Protein AF-A0A945YT80-F1 (afdb_monomer)

pLDDT: mean 79.68, std 15.9, range [42.09, 98.69]

Structure (mmCIF, N/CA/C/O backbone):
data_AF-A0A945YT80-F1
#
_entry.id   AF-A0A945YT80-F1
#
loop_
_atom_site.group_PDB
_atom_site.id
_atom_site.type_symbol
_atom_s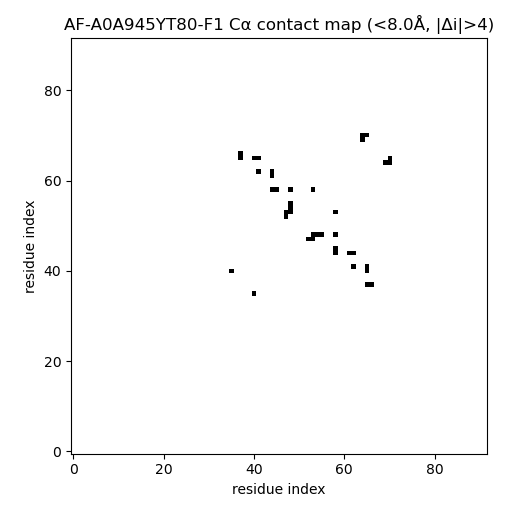ite.label_atom_id
_atom_site.label_alt_id
_atom_site.label_comp_id
_atom_site.label_asym_id
_atom_site.label_entity_id
_atom_site.label_seq_id
_atom_site.pdbx_PDB_ins_code
_atom_site.Cartn_x
_atom_site.Cartn_y
_atom_site.Cartn_z
_atom_site.occupancy
_atom_site.B_iso_or_equiv
_atom_site.auth_seq_id
_atom_site.auth_comp_id
_atom_site.auth_asym_id
_atom_site.auth_atom_id
_atom_site.pdbx_PDB_model_num
ATOM 1 N N . MET A 1 1 ? 36.031 8.191 -64.220 1.00 57.84 1 MET A N 1
ATOM 2 C CA . MET A 1 1 ? 36.250 7.137 -63.199 1.00 57.84 1 MET A CA 1
ATOM 3 C C . MET A 1 1 ? 36.473 7.700 -61.795 1.00 57.84 1 MET A C 1
ATOM 5 O O . MET A 1 1 ? 35.805 7.238 -60.885 1.00 57.84 1 MET A O 1
ATOM 9 N N . LYS A 1 2 ? 37.326 8.724 -61.608 1.00 63.72 2 LYS A N 1
ATOM 10 C CA . LYS A 1 2 ? 37.585 9.344 -60.287 1.00 63.72 2 LYS A CA 1
ATOM 11 C C . LYS A 1 2 ? 36.321 9.850 -59.570 1.00 63.72 2 LYS A C 1
ATOM 13 O O . LYS A 1 2 ? 36.153 9.581 -58.391 1.00 63.72 2 LYS A O 1
ATOM 18 N N . ASN A 1 3 ? 35.404 10.499 -60.291 1.00 71.19 3 ASN A N 1
ATOM 19 C CA . ASN A 1 3 ? 34.183 11.064 -59.697 1.00 71.19 3 ASN A CA 1
ATOM 20 C C . ASN A 1 3 ? 33.166 9.981 -59.297 1.00 71.19 3 ASN A C 1
ATOM 22 O O . ASN A 1 3 ? 32.529 10.101 -58.262 1.00 71.19 3 ASN A O 1
ATOM 26 N N . ALA A 1 4 ? 33.069 8.892 -60.071 1.00 76.69 4 ALA A N 1
ATOM 27 C CA . ALA A 1 4 ? 32.223 7.745 -59.735 1.00 76.69 4 ALA A CA 1
ATOM 28 C C . ALA A 1 4 ? 32.746 7.004 -58.492 1.00 76.69 4 ALA A C 1
ATOM 30 O O . ALA A 1 4 ? 31.967 6.620 -57.629 1.00 76.69 4 ALA A O 1
ATOM 31 N N . PHE A 1 5 ? 34.070 6.870 -58.366 1.00 82.56 5 PHE A N 1
ATOM 32 C CA . PHE A 1 5 ? 34.712 6.297 -57.181 1.00 82.56 5 PHE A CA 1
ATOM 33 C C . PHE A 1 5 ? 34.461 7.142 -55.919 1.00 82.56 5 PHE A C 1
ATOM 35 O O . PHE A 1 5 ? 34.145 6.605 -54.862 1.00 82.56 5 PHE A O 1
ATOM 42 N N . LEU A 1 6 ? 34.516 8.471 -56.052 1.00 84.25 6 LEU A N 1
ATOM 43 C CA . LEU A 1 6 ? 34.205 9.418 -54.977 1.00 84.25 6 LEU A CA 1
ATOM 44 C C . LEU A 1 6 ? 32.740 9.317 -54.519 1.00 84.25 6 LEU A C 1
ATOM 46 O O . LEU A 1 6 ? 32.475 9.302 -53.320 1.00 84.25 6 LEU A O 1
ATOM 50 N N . SER A 1 7 ? 31.799 9.176 -55.458 1.00 83.00 7 SER A N 1
ATOM 51 C CA . SER A 1 7 ? 30.378 8.974 -55.142 1.00 83.00 7 SER A CA 1
ATOM 52 C C . SER A 1 7 ? 30.110 7.652 -54.420 1.00 83.00 7 SER A C 1
ATOM 54 O O . SER A 1 7 ? 29.302 7.627 -53.497 1.00 83.00 7 SER A O 1
ATOM 56 N N . VAL A 1 8 ? 30.801 6.568 -54.787 1.00 88.12 8 VAL A N 1
A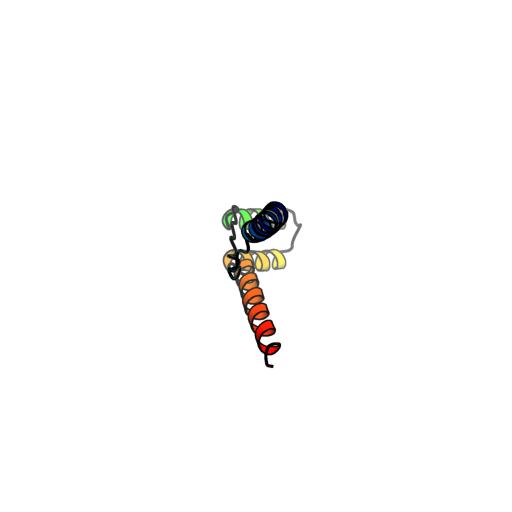TOM 57 C CA . VAL A 1 8 ? 30.656 5.266 -54.109 1.00 88.12 8 VAL A CA 1
ATOM 58 C C . VAL A 1 8 ? 31.131 5.345 -52.658 1.00 88.12 8 VAL A C 1
ATOM 60 O O . VAL A 1 8 ? 30.435 4.867 -51.767 1.00 88.12 8 VAL A O 1
ATOM 63 N N . ILE A 1 9 ? 32.268 5.999 -52.402 1.00 86.56 9 ILE A N 1
ATOM 64 C CA . ILE A 1 9 ? 32.798 6.183 -51.041 1.00 86.56 9 ILE A CA 1
ATOM 65 C C . ILE A 1 9 ? 31.838 7.009 -50.177 1.00 86.56 9 ILE A C 1
ATOM 67 O O . ILE A 1 9 ? 31.614 6.670 -49.017 1.00 86.56 9 ILE A O 1
ATOM 71 N N . LEU A 1 10 ? 31.249 8.063 -50.748 1.00 85.94 10 LEU A N 1
ATOM 72 C CA . LEU A 1 10 ? 30.292 8.922 -50.051 1.00 85.94 10 LEU A CA 1
ATOM 73 C C . LEU A 1 10 ? 29.005 8.169 -49.674 1.00 85.94 10 LEU A C 1
ATOM 75 O O . LEU A 1 10 ? 28.474 8.350 -48.585 1.00 85.94 10 LEU A O 1
ATOM 79 N N . ILE A 1 11 ? 28.502 7.310 -50.562 1.00 83.69 11 ILE A N 1
ATOM 80 C CA . ILE A 1 11 ? 27.316 6.491 -50.282 1.00 83.69 11 ILE A CA 1
ATOM 81 C C . ILE A 1 11 ? 27.633 5.458 -49.196 1.00 83.69 11 ILE A C 1
ATOM 83 O O . ILE A 1 11 ? 26.826 5.254 -48.294 1.00 83.69 11 ILE A O 1
ATOM 87 N N . LEU A 1 12 ? 28.820 4.845 -49.242 1.00 81.69 12 LEU A N 1
ATOM 88 C CA . LEU A 1 12 ? 29.237 3.855 -48.252 1.00 81.69 12 LEU A CA 1
ATOM 89 C C . LEU A 1 12 ? 29.367 4.464 -46.850 1.00 81.69 12 LEU A C 1
ATOM 91 O O . LEU A 1 12 ? 28.931 3.850 -45.881 1.00 81.69 12 LEU A O 1
ATOM 95 N N . SER A 1 13 ? 29.933 5.670 -46.732 1.00 78.69 13 SER A N 1
ATOM 96 C CA . SER A 1 13 ? 30.113 6.328 -45.433 1.00 78.69 13 SER A CA 1
ATOM 97 C C . SER A 1 13 ? 28.781 6.671 -44.763 1.00 78.69 13 SER A C 1
ATOM 99 O O . SER A 1 13 ? 28.671 6.537 -43.547 1.00 78.69 13 SER A O 1
ATOM 101 N N . LEU A 1 14 ? 27.749 7.022 -45.535 1.00 77.44 14 LEU A N 1
ATOM 102 C CA . LEU A 1 14 ? 26.409 7.304 -45.010 1.00 77.44 14 LEU A CA 1
ATOM 103 C C . LEU A 1 14 ? 25.768 6.085 -44.322 1.00 77.44 14 LEU A C 1
ATOM 105 O O . LEU A 1 14 ? 25.077 6.262 -43.321 1.00 77.44 14 LEU A O 1
ATOM 109 N N . PHE A 1 15 ? 26.054 4.859 -44.780 1.00 72.19 15 PHE A N 1
ATOM 110 C CA . PHE A 1 15 ? 25.554 3.632 -44.143 1.00 72.19 15 PHE A CA 1
ATOM 111 C C . PHE A 1 15 ? 26.213 3.331 -42.787 1.00 72.19 15 PHE A C 1
ATOM 113 O O . PHE A 1 15 ? 25.577 2.728 -41.921 1.00 72.19 15 PHE A O 1
ATOM 120 N N . PHE A 1 16 ? 27.456 3.774 -42.562 1.00 67.94 16 PH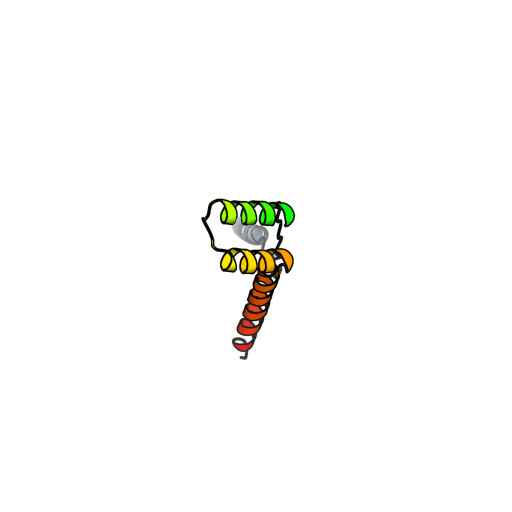E A N 1
ATOM 121 C CA . PHE A 1 16 ? 28.154 3.561 -41.286 1.00 67.94 16 PHE A CA 1
ATOM 122 C C . PHE A 1 16 ? 27.646 4.475 -40.163 1.00 67.94 16 PHE A C 1
ATOM 124 O O . PHE A 1 16 ? 27.710 4.090 -38.999 1.00 67.94 16 PHE A O 1
ATOM 131 N N . PHE A 1 17 ? 27.101 5.653 -40.486 1.00 65.25 17 PHE A N 1
ATOM 132 C CA . PHE A 1 17 ? 26.577 6.591 -39.482 1.00 65.25 17 PHE A CA 1
ATOM 133 C C . PHE A 1 17 ? 25.097 6.374 -39.131 1.00 65.25 17 PHE A C 1
ATOM 135 O O . PHE A 1 17 ? 24.634 6.899 -38.122 1.00 65.25 17 PHE A O 1
ATOM 142 N N . SER A 1 18 ? 24.350 5.585 -39.913 1.00 68.06 18 SER A N 1
ATOM 143 C CA . SER A 1 18 ? 22.956 5.223 -39.599 1.00 68.06 18 SER A CA 1
ATOM 144 C C . SER A 1 18 ? 22.817 4.088 -38.576 1.00 68.06 18 SER A C 1
ATOM 146 O O . SER A 1 18 ? 21.710 3.788 -38.134 1.00 68.06 18 SER A O 1
ATOM 148 N N . GLY A 1 19 ? 23.922 3.452 -38.180 1.00 63.06 19 GLY A N 1
ATOM 149 C CA . GLY A 1 19 ? 23.928 2.398 -37.171 1.00 63.06 19 GLY A CA 1
ATOM 150 C C . GLY A 1 19 ? 24.002 2.949 -35.749 1.00 63.06 19 GLY A C 1
ATOM 151 O O . GLY A 1 19 ? 25.046 2.845 -35.115 1.00 63.06 19 GLY A O 1
ATOM 152 N N . CYS A 1 20 ? 22.907 3.485 -35.205 1.00 69.12 20 CYS A N 1
ATOM 153 C CA . CYS A 1 20 ? 22.771 3.621 -33.749 1.00 69.12 20 CYS A CA 1
ATOM 154 C C . CYS A 1 20 ? 22.321 2.268 -33.175 1.00 69.12 20 CYS A C 1
ATOM 156 O O . CYS A 1 20 ? 21.173 2.077 -32.781 1.00 69.12 20 CYS A O 1
ATOM 158 N N . GLY A 1 21 ? 23.211 1.277 -33.233 1.00 61.81 21 GLY A N 1
ATOM 159 C CA . GLY A 1 21 ? 22.986 -0.035 -32.639 1.00 61.81 21 GLY A CA 1
ATOM 160 C C . GLY A 1 21 ? 23.375 0.005 -31.169 1.00 61.81 21 GLY A C 1
ATOM 161 O O . GLY A 1 21 ? 24.534 -0.235 -30.841 1.00 61.81 21 GLY A O 1
ATOM 162 N N . SER A 1 22 ? 22.433 0.317 -30.279 1.00 64.94 22 SER A N 1
ATOM 163 C CA . SER A 1 22 ? 22.631 0.071 -28.847 1.00 64.94 22 SER A CA 1
ATOM 164 C C . SER A 1 22 ? 22.647 -1.444 -28.624 1.00 64.94 22 SER A C 1
ATOM 166 O O . SER A 1 22 ? 21.600 -2.067 -28.482 1.00 64.94 22 SER A O 1
ATOM 168 N N . LEU A 1 23 ? 23.838 -2.048 -28.639 1.00 60.50 23 LEU A N 1
ATOM 169 C CA . LEU A 1 23 ? 24.076 -3.453 -28.280 1.00 60.50 23 LEU A CA 1
ATOM 170 C C . LEU A 1 23 ? 24.181 -3.624 -26.754 1.00 60.50 23 LEU A C 1
ATOM 172 O O . LEU A 1 23 ? 25.083 -4.292 -26.257 1.00 60.50 23 LEU A O 1
ATOM 176 N N . ASN A 1 24 ? 23.282 -2.994 -25.998 1.00 64.06 24 ASN A N 1
ATOM 177 C CA . ASN A 1 24 ? 23.168 -3.243 -24.566 1.00 64.06 24 ASN A CA 1
ATOM 178 C C . ASN A 1 24 ? 22.058 -4.269 -24.353 1.00 64.06 24 ASN A C 1
ATOM 180 O O . ASN A 1 24 ? 20.945 -4.083 -24.848 1.00 64.06 24 ASN A O 1
ATOM 184 N N . LYS A 1 25 ? 22.355 -5.341 -23.608 1.00 63.94 25 LYS A N 1
ATOM 185 C CA . LYS A 1 25 ? 21.317 -6.194 -23.025 1.00 63.94 25 LYS A CA 1
ATOM 186 C C . LYS A 1 25 ? 20.422 -5.259 -22.213 1.00 63.94 25 LYS A C 1
ATOM 188 O O . LYS A 1 25 ? 20.907 -4.593 -21.302 1.00 63.94 25 LYS A O 1
ATOM 193 N N . ALA A 1 26 ? 19.163 -5.115 -22.614 1.00 63.41 26 ALA A N 1
ATOM 194 C CA . ALA A 1 26 ? 18.223 -4.289 -21.878 1.00 63.41 26 ALA A CA 1
ATOM 195 C C . ALA A 1 26 ? 17.947 -4.988 -20.543 1.00 63.41 26 ALA A C 1
ATOM 197 O O . ALA A 1 26 ? 17.136 -5.904 -20.475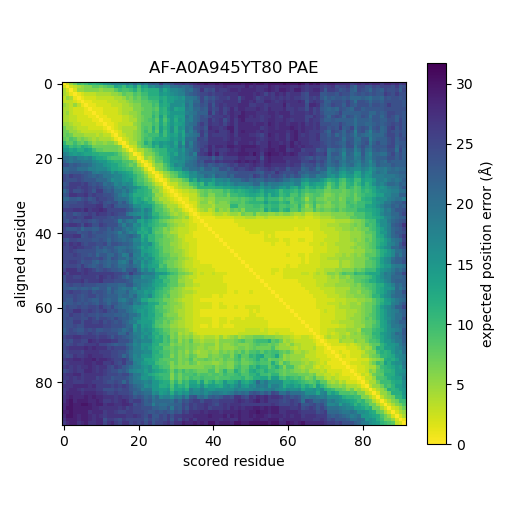 1.00 63.41 26 ALA A O 1
ATOM 198 N N . GLU A 1 27 ? 18.659 -4.596 -19.490 1.00 65.12 27 GLU A N 1
ATOM 199 C CA . GLU A 1 27 ? 18.272 -4.933 -18.124 1.00 65.12 27 GLU A CA 1
ATOM 200 C C . GLU A 1 27 ? 17.087 -4.033 -17.775 1.00 65.12 27 GLU A C 1
ATOM 202 O O . GLU A 1 27 ? 17.246 -2.868 -17.402 1.00 65.12 27 GLU A O 1
ATOM 207 N N . GLY A 1 28 ? 15.876 -4.537 -18.015 1.00 65.62 28 GLY A N 1
ATOM 208 C CA . GLY A 1 28 ? 14.654 -3.850 -17.626 1.00 65.62 28 GLY A CA 1
ATOM 209 C C . GLY A 1 28 ? 14.616 -3.707 -16.108 1.00 65.62 28 GLY A C 1
ATOM 210 O O . GLY A 1 28 ? 14.350 -4.672 -15.403 1.00 65.62 28 GLY A O 1
ATOM 211 N N . GLN A 1 29 ? 14.889 -2.511 -15.589 1.00 66.69 29 GLN A N 1
ATOM 212 C CA . GLN A 1 29 ? 14.711 -2.230 -14.166 1.00 66.69 29 GLN A CA 1
ATOM 213 C C . GLN A 1 29 ? 13.234 -1.925 -13.902 1.00 66.69 29 GLN A C 1
ATOM 215 O O . GLN A 1 29 ? 12.670 -0.987 -14.471 1.00 66.69 29 GLN A O 1
ATOM 220 N N . PHE A 1 30 ? 12.592 -2.723 -13.047 1.00 69.56 30 PHE A N 1
ATOM 221 C CA . PHE A 1 30 ? 11.212 -2.480 -12.638 1.00 69.56 30 PHE A CA 1
ATOM 222 C C . PHE A 1 30 ? 11.155 -1.308 -11.656 1.00 69.56 30 PHE A C 1
ATOM 224 O O . PHE A 1 30 ? 11.544 -1.416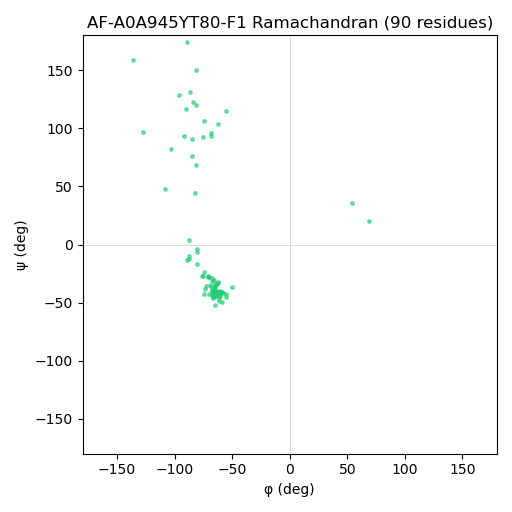 -10.493 1.00 69.56 30 PHE A O 1
ATOM 231 N N . HIS A 1 31 ? 10.664 -0.164 -12.126 1.00 71.94 31 HIS A N 1
ATOM 232 C CA . HIS A 1 31 ? 10.406 0.993 -11.276 1.00 71.94 31 HIS A CA 1
ATOM 233 C C . HIS A 1 31 ? 8.965 0.956 -10.765 1.00 71.94 31 HIS A C 1
ATOM 235 O O . HIS A 1 31 ? 8.046 1.457 -11.414 1.00 71.94 31 HIS A O 1
ATOM 241 N N . TYR A 1 32 ? 8.772 0.375 -9.581 1.00 72.19 32 TYR A N 1
ATOM 242 C CA . TYR A 1 32 ? 7.500 0.437 -8.868 1.00 72.19 32 TYR A CA 1
ATOM 243 C C . TYR A 1 32 ? 7.390 1.729 -8.066 1.00 72.19 32 TYR A C 1
ATOM 245 O O . TYR A 1 32 ? 8.209 1.993 -7.187 1.00 72.19 32 TYR A O 1
ATOM 253 N N . ASN A 1 33 ? 6.352 2.517 -8.333 1.00 75.94 33 ASN A N 1
ATOM 254 C CA . ASN A 1 33 ? 6.030 3.694 -7.538 1.00 75.94 33 ASN A CA 1
ATOM 255 C C . ASN A 1 33 ? 4.565 3.635 -7.095 1.00 75.94 33 ASN A C 1
ATOM 257 O O . ASN A 1 33 ? 3.675 4.019 -7.854 1.00 75.94 33 ASN A O 1
ATOM 261 N N . ASN A 1 34 ? 4.318 3.157 -5.872 1.00 75.62 34 ASN A N 1
ATOM 262 C CA . ASN A 1 34 ? 3.011 3.289 -5.234 1.00 75.62 34 ASN A CA 1
ATOM 263 C C . ASN A 1 34 ? 2.967 4.596 -4.441 1.00 75.62 34 ASN A C 1
ATOM 265 O O . ASN A 1 34 ? 3.717 4.777 -3.482 1.00 75.62 34 ASN A O 1
ATOM 269 N N . THR A 1 35 ? 2.088 5.507 -4.847 1.00 82.25 35 THR A N 1
ATOM 270 C CA . THR A 1 35 ? 1.869 6.784 -4.157 1.00 82.25 35 THR A CA 1
ATOM 271 C C . THR A 1 35 ? 0.833 6.675 -3.041 1.00 82.25 35 THR A C 1
ATOM 273 O O . THR A 1 35 ? 0.727 7.588 -2.218 1.00 82.25 35 THR A O 1
ATOM 276 N N . ILE A 1 36 ? 0.080 5.574 -2.989 1.00 87.38 36 ILE A N 1
ATOM 277 C CA . ILE A 1 36 ? -0.895 5.304 -1.941 1.00 87.38 36 ILE A CA 1
ATOM 278 C C . ILE A 1 36 ? -0.182 4.623 -0.777 1.00 87.38 36 ILE A C 1
ATOM 280 O O . ILE A 1 36 ? 0.601 3.689 -0.933 1.00 87.38 36 ILE A O 1
ATOM 284 N N . THR A 1 37 ? -0.429 5.131 0.426 1.00 91.50 37 THR A N 1
ATOM 285 C CA . THR A 1 37 ? 0.111 4.520 1.641 1.00 91.50 37 THR A CA 1
ATOM 286 C C . THR A 1 37 ? -0.760 3.343 2.058 1.00 91.50 37 THR A C 1
ATOM 288 O O . THR A 1 37 ? -1.981 3.402 1.923 1.00 91.50 37 THR A O 1
ATOM 291 N N . LYS A 1 38 ? -0.165 2.330 2.698 1.00 92.00 38 LYS A N 1
ATOM 292 C CA . LYS A 1 38 ? -0.923 1.222 3.307 1.00 92.00 38 LYS A CA 1
ATOM 293 C C . LYS A 1 38 ? -2.057 1.704 4.215 1.00 92.00 38 LYS A C 1
ATOM 295 O O . LYS A 1 38 ? -3.115 1.097 4.262 1.00 92.00 38 LYS A O 1
ATOM 300 N N . GLY A 1 39 ? -1.845 2.806 4.940 1.00 95.25 39 GLY A N 1
ATOM 301 C CA . GLY A 1 39 ? -2.877 3.396 5.792 1.00 95.25 39 GLY A CA 1
ATOM 302 C C . GLY A 1 39 ? -4.108 3.834 5.001 1.00 95.25 39 GLY A C 1
ATOM 303 O O . GLY A 1 39 ? -5.225 3.568 5.431 1.00 95.25 39 GLY A O 1
ATOM 304 N N . GLN A 1 40 ? -3.908 4.447 3.833 1.00 96.25 40 GLN A N 1
ATOM 305 C CA . GLN A 1 40 ? -5.005 4.844 2.955 1.00 96.25 40 GLN A CA 1
ATOM 306 C C . GLN A 1 40 ? -5.724 3.622 2.371 1.00 96.25 40 GLN A C 1
ATOM 308 O O . GLN A 1 40 ? -6.948 3.567 2.428 1.00 96.25 40 GLN A O 1
ATOM 313 N N . GLU A 1 41 ? -4.979 2.610 1.917 1.00 95.38 41 GLU A N 1
ATOM 314 C CA . GLU A 1 41 ? -5.565 1.356 1.415 1.00 95.38 41 GLU A CA 1
ATOM 315 C C . GLU A 1 41 ? -6.428 0.664 2.485 1.00 95.38 41 GLU A C 1
ATOM 317 O O . GLU A 1 41 ? -7.528 0.197 2.200 1.00 95.38 41 GLU A O 1
ATOM 322 N N . LEU A 1 42 ? -5.977 0.653 3.743 1.00 97.25 42 LEU A N 1
ATOM 323 C CA . LEU A 1 42 ? -6.732 0.081 4.862 1.00 97.25 42 LEU A CA 1
ATOM 324 C C . LEU A 1 42 ? -7.981 0.898 5.228 1.00 97.25 42 LEU A C 1
ATOM 326 O O . LEU A 1 42 ? -8.992 0.314 5.624 1.00 97.25 42 LEU A O 1
ATOM 330 N N . LEU A 1 43 ? -7.932 2.228 5.110 1.00 98.25 43 LEU A N 1
ATOM 331 C CA . LEU A 1 43 ? -9.103 3.088 5.319 1.00 98.25 43 LEU A CA 1
ATOM 332 C C . LEU A 1 43 ? -10.166 2.840 4.248 1.00 98.25 43 LEU A C 1
ATOM 334 O O . LEU A 1 43 ? -11.345 2.695 4.579 1.00 98.25 43 LEU A O 1
ATOM 338 N N . ASP A 1 44 ? -9.746 2.739 2.990 1.00 97.94 44 ASP A N 1
ATOM 339 C CA . ASP A 1 44 ? -10.640 2.461 1.868 1.00 97.94 44 ASP A CA 1
ATOM 340 C C . ASP A 1 44 ? -11.243 1.053 1.988 1.00 97.94 44 ASP A C 1
ATOM 342 O O . ASP A 1 44 ? -12.451 0.873 1.823 1.00 97.94 44 ASP A O 1
ATOM 346 N N . LEU A 1 45 ? -10.433 0.070 2.392 1.00 98.19 45 LEU A N 1
ATOM 347 C CA . LEU A 1 45 ? -10.886 -1.292 2.666 1.00 98.19 45 LEU A CA 1
ATOM 348 C C . LEU A 1 45 ? -11.923 -1.340 3.803 1.00 98.19 45 LEU A C 1
ATOM 350 O O . LEU A 1 45 ? -12.938 -2.030 3.697 1.00 98.19 45 LEU A O 1
ATOM 354 N N . LYS A 1 46 ? -11.707 -0.583 4.886 1.00 98.38 46 LYS A N 1
ATOM 355 C CA . LYS A 1 46 ? -12.668 -0.499 5.997 1.00 98.38 46 LYS A CA 1
ATOM 356 C C . LYS A 1 46 ? -13.972 0.163 5.571 1.00 98.38 46 LYS A C 1
ATOM 358 O O . LYS A 1 46 ? -15.039 -0.292 5.974 1.00 98.38 46 LYS A O 1
ATOM 363 N N . LYS A 1 47 ? -13.889 1.198 4.738 1.00 98.69 47 LYS A N 1
ATOM 364 C CA . LYS A 1 47 ? -15.064 1.859 4.174 1.00 98.69 47 LYS A CA 1
ATOM 365 C C . LYS A 1 47 ? -15.887 0.897 3.311 1.00 98.69 47 LYS A C 1
ATOM 367 O O . LYS A 1 47 ? -17.102 0.868 3.457 1.00 98.69 47 LYS A O 1
ATOM 372 N N . ALA A 1 48 ? -15.242 0.078 2.479 1.00 98.50 48 ALA A N 1
ATOM 373 C CA . ALA A 1 48 ? -15.931 -0.929 1.670 1.00 98.50 48 ALA A CA 1
ATOM 374 C C . ALA A 1 48 ? -16.694 -1.952 2.534 1.00 98.50 48 ALA A C 1
ATOM 376 O O . ALA A 1 48 ? -17.831 -2.299 2.214 1.00 98.50 48 ALA A O 1
ATOM 377 N N . LEU A 1 49 ? -16.101 -2.388 3.653 1.00 98.62 49 LEU A N 1
ATOM 378 C CA . LEU A 1 49 ? -16.784 -3.245 4.628 1.00 98.62 49 LEU A CA 1
ATOM 379 C C . LEU A 1 49 ? -17.989 -2.528 5.261 1.00 98.62 49 LEU A C 1
ATOM 381 O O . LEU A 1 49 ? -19.067 -3.107 5.365 1.00 98.62 49 LEU A O 1
ATOM 385 N N . ASP A 1 50 ? -17.824 -1.263 5.656 1.00 98.62 50 ASP A N 1
ATOM 386 C CA . ASP A 1 50 ? -18.889 -0.472 6.291 1.00 98.62 50 ASP A CA 1
ATOM 387 C C . ASP A 1 50 ? -20.067 -0.183 5.354 1.00 98.62 50 ASP A C 1
ATOM 389 O O . ASP A 1 50 ? -21.211 -0.090 5.797 1.00 98.62 50 ASP A O 1
ATOM 393 N N . GLU A 1 51 ? -19.799 -0.075 4.055 1.00 98.62 51 GLU A N 1
ATOM 394 C CA . GLU A 1 51 ? -20.812 0.074 3.008 1.00 98.62 51 GLU A CA 1
ATOM 395 C C . GLU A 1 51 ? -21.458 -1.267 2.610 1.00 98.62 51 GLU A C 1
ATOM 397 O O . GLU A 1 51 ? -22.391 -1.285 1.806 1.00 98.62 51 GLU A O 1
ATOM 402 N N . GLY A 1 52 ? -20.996 -2.387 3.180 1.00 98.00 52 GLY A N 1
ATOM 403 C CA . GLY A 1 52 ? -21.479 -3.732 2.863 1.00 98.00 52 GLY A CA 1
ATOM 404 C C . GLY A 1 52 ? -21.100 -4.205 1.458 1.00 98.00 52 GLY A C 1
ATOM 405 O O . GLY A 1 52 ? -21.747 -5.103 0.924 1.00 98.00 52 GLY A O 1
ATOM 406 N N . ALA A 1 53 ? -20.083 -3.590 0.845 1.00 98.50 53 ALA A N 1
ATOM 407 C CA . ALA A 1 53 ? -19.589 -3.967 -0.479 1.00 98.50 53 ALA A CA 1
ATOM 408 C C . ALA A 1 53 ? -18.767 -5.266 -0.450 1.00 98.50 53 ALA A C 1
ATOM 410 O O . ALA A 1 53 ? -18.652 -5.932 -1.476 1.00 98.50 53 ALA A O 1
ATOM 411 N N . ILE A 1 54 ? -18.210 -5.601 0.716 1.00 98.44 54 ILE A N 1
ATOM 412 C CA . ILE A 1 54 ? -17.466 -6.831 1.001 1.00 98.44 54 ILE A CA 1
ATOM 413 C C . ILE A 1 54 ? -17.902 -7.397 2.350 1.00 98.44 54 ILE A C 1
ATOM 415 O O . ILE A 1 54 ? -18.407 -6.659 3.205 1.00 98.44 54 ILE A O 1
ATOM 419 N N . ASP A 1 55 ? -17.677 -8.688 2.559 1.00 98.50 55 ASP A N 1
ATOM 420 C CA . ASP A 1 55 ? -17.893 -9.323 3.855 1.00 98.50 55 ASP A CA 1
ATOM 421 C C . ASP A 1 55 ? -16.649 -9.273 4.767 1.00 98.50 55 ASP A C 1
ATOM 423 O O . ASP A 1 55 ? -15.565 -8.810 4.401 1.00 98.50 55 ASP A O 1
ATOM 427 N N . GLN A 1 56 ? -16.817 -9.733 6.009 1.00 98.31 56 GLN A N 1
ATOM 428 C CA . GLN A 1 56 ? -15.748 -9.729 7.008 1.00 98.31 56 GLN A CA 1
ATOM 429 C C . GLN A 1 56 ? -14.563 -10.631 6.615 1.00 98.31 56 GLN A C 1
ATOM 431 O O . GLN A 1 56 ? -13.417 -10.278 6.891 1.00 98.31 56 GLN A O 1
ATOM 436 N N . ASN A 1 57 ? -14.813 -11.764 5.953 1.00 98.31 57 ASN A N 1
ATOM 437 C CA . ASN A 1 57 ? -13.752 -12.679 5.531 1.00 98.31 57 ASN A CA 1
ATOM 438 C C . ASN A 1 57 ? -12.919 -12.056 4.405 1.00 98.31 57 ASN A C 1
ATOM 440 O O . ASN A 1 57 ? -11.690 -12.137 4.421 1.00 98.31 57 ASN A O 1
ATOM 444 N N . GLU A 1 58 ? -13.580 -11.412 3.443 1.00 98.00 58 GLU A N 1
ATOM 445 C CA . GLU A 1 58 ? -12.930 -10.675 2.358 1.00 98.00 58 GLU A CA 1
ATOM 446 C C . GLU A 1 58 ? -12.104 -9.505 2.900 1.00 98.00 58 GLU A C 1
ATOM 448 O O . GLU A 1 58 ? -10.960 -9.304 2.479 1.00 98.00 58 GLU A O 1
ATOM 453 N N . TYR A 1 59 ? -12.646 -8.773 3.878 1.00 98.38 59 TYR A N 1
ATOM 454 C CA . TYR A 1 59 ? -11.928 -7.711 4.576 1.00 98.38 59 TYR A CA 1
ATOM 455 C C . TYR A 1 59 ? -10.658 -8.233 5.258 1.00 98.38 59 TYR A C 1
ATOM 457 O O . TYR A 1 59 ? -9.583 -7.665 5.064 1.00 98.38 59 TYR A O 1
ATOM 465 N N . ASP A 1 60 ? -10.753 -9.318 6.028 1.00 98.25 60 ASP A N 1
ATOM 466 C CA . ASP A 1 60 ? -9.610 -9.859 6.767 1.00 98.25 60 ASP A CA 1
ATOM 467 C C . ASP A 1 60 ? -8.521 -10.388 5.822 1.00 98.25 60 ASP A C 1
ATOM 469 O O . ASP A 1 60 ? -7.336 -10.107 6.030 1.00 98.25 60 ASP A O 1
ATOM 473 N N . LEU A 1 61 ? -8.915 -11.061 4.736 1.00 96.94 61 LEU A N 1
ATOM 474 C CA . LEU A 1 61 ? -7.993 -11.523 3.698 1.00 96.94 61 LEU A CA 1
ATOM 475 C C . LEU A 1 61 ? -7.266 -10.353 3.020 1.00 96.94 61 LEU A C 1
ATOM 477 O O . LEU A 1 61 ? -6.045 -10.381 2.857 1.00 96.94 61 LEU A O 1
ATOM 481 N N . MET A 1 62 ? -8.000 -9.323 2.597 1.00 96.38 62 MET A N 1
ATOM 482 C CA . MET A 1 62 ? -7.398 -8.172 1.918 1.00 96.38 62 MET A CA 1
ATOM 483 C C . MET A 1 62 ? -6.51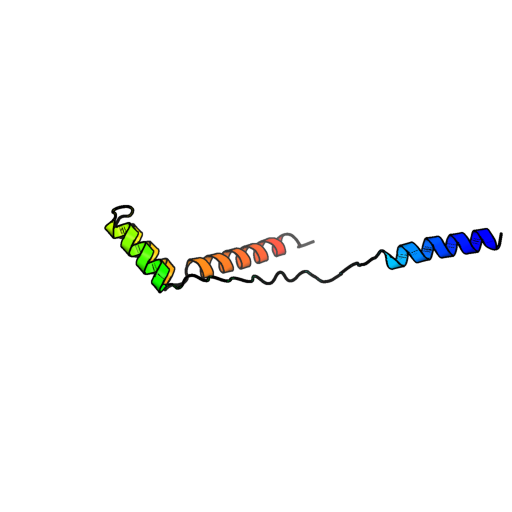9 -7.346 2.855 1.00 96.38 62 MET A C 1
ATOM 485 O O . MET A 1 62 ? -5.460 -6.868 2.446 1.00 96.38 62 MET A O 1
ATOM 489 N N . LYS A 1 63 ? -6.919 -7.214 4.120 1.00 96.75 63 LYS A N 1
ATOM 490 C CA . LYS A 1 63 ? -6.129 -6.536 5.145 1.00 96.75 63 LYS A CA 1
ATOM 491 C C . LYS A 1 63 ? -4.780 -7.224 5.341 1.00 96.75 63 LYS A C 1
ATOM 493 O O . LYS A 1 63 ? -3.763 -6.534 5.408 1.00 96.75 63 LYS A O 1
ATOM 498 N N . ASP A 1 64 ? -4.763 -8.554 5.413 1.00 95.88 64 ASP A N 1
ATOM 499 C CA . ASP A 1 64 ? -3.522 -9.322 5.536 1.00 95.88 64 ASP A CA 1
ATOM 500 C C . ASP A 1 64 ? -2.599 -9.099 4.326 1.00 95.88 64 ASP A C 1
ATOM 502 O O . ASP A 1 64 ? -1.433 -8.732 4.496 1.00 95.88 64 ASP A O 1
ATOM 506 N N . LYS A 1 65 ? -3.156 -9.164 3.110 1.00 93.88 65 LYS A N 1
ATOM 507 C CA . LYS A 1 65 ? -2.433 -8.897 1.854 1.00 93.88 65 LYS A CA 1
ATOM 508 C C . LYS A 1 65 ? -1.760 -7.524 1.821 1.00 93.88 65 LYS A C 1
ATOM 510 O O . LYS A 1 65 ? -0.597 -7.422 1.423 1.00 93.88 65 LYS A O 1
ATOM 515 N N . ILE A 1 66 ? -2.476 -6.478 2.245 1.00 93.19 66 ILE A N 1
ATOM 516 C CA . ILE A 1 66 ? -1.967 -5.096 2.300 1.00 93.19 66 ILE A CA 1
ATOM 517 C C . ILE A 1 66 ? -0.852 -4.971 3.348 1.00 93.19 66 ILE A C 1
ATOM 519 O O . ILE A 1 66 ? 0.195 -4.372 3.094 1.00 93.19 66 ILE A O 1
ATOM 523 N N . ILE A 1 67 ? -1.044 -5.544 4.540 1.00 93.19 67 ILE A N 1
ATOM 524 C CA . ILE A 1 67 ? -0.057 -5.452 5.625 1.00 93.19 67 ILE A CA 1
ATOM 525 C C . ILE A 1 67 ? 1.235 -6.179 5.241 1.00 93.19 67 ILE A C 1
ATOM 527 O O . ILE A 1 67 ? 2.322 -5.619 5.423 1.00 93.19 67 ILE A O 1
ATOM 531 N N . ASN A 1 68 ? 1.116 -7.375 4.666 1.00 91.88 68 ASN A N 1
ATOM 532 C CA . ASN A 1 68 ? 2.239 -8.266 4.384 1.00 91.88 68 ASN A CA 1
ATOM 533 C C . ASN A 1 68 ? 2.925 -8.026 3.028 1.00 91.88 68 ASN A C 1
ATOM 535 O O . ASN A 1 68 ? 3.853 -8.772 2.693 1.00 91.88 68 ASN A O 1
ATOM 539 N N . ASP A 1 69 ? 2.507 -7.004 2.270 1.00 86.56 69 ASP A N 1
ATOM 540 C CA . ASP A 1 69 ? 2.992 -6.700 0.913 1.00 86.56 69 ASP A CA 1
ATOM 541 C C . ASP A 1 69 ? 2.881 -7.898 -0.044 1.00 86.56 69 ASP A C 1
ATOM 543 O O . ASP A 1 69 ? 3.746 -8.122 -0.896 1.00 86.56 69 ASP A O 1
ATOM 547 N N . GLU A 1 70 ? 1.829 -8.706 0.101 1.00 83.62 70 GLU A N 1
ATOM 548 C CA . GLU A 1 70 ? 1.689 -9.956 -0.654 1.00 83.62 70 GLU A CA 1
ATOM 549 C C . GLU A 1 70 ? 1.607 -9.706 -2.171 1.00 83.62 70 GLU A C 1
ATOM 551 O O . GLU A 1 70 ? 2.159 -10.472 -2.960 1.00 83.62 70 GLU A O 1
ATOM 556 N N . TYR A 1 71 ? 1.017 -8.583 -2.591 1.00 77.44 71 TYR A N 1
ATOM 557 C CA . TYR A 1 71 ? 0.968 -8.167 -3.997 1.00 77.44 71 TYR A CA 1
ATOM 558 C C . TYR A 1 71 ? 2.362 -7.957 -4.604 1.00 77.44 71 TYR A C 1
ATOM 560 O O . TYR A 1 71 ? 2.622 -8.367 -5.730 1.00 77.44 71 TYR A O 1
ATOM 568 N N . ILE A 1 72 ? 3.284 -7.364 -3.844 1.00 79.88 72 ILE A N 1
ATOM 569 C CA . ILE A 1 72 ? 4.649 -7.101 -4.311 1.00 79.88 72 ILE A CA 1
ATOM 570 C C . ILE A 1 72 ? 5.461 -8.391 -4.335 1.00 79.88 72 ILE A C 1
ATOM 572 O O . ILE A 1 72 ? 6.161 -8.672 -5.304 1.00 79.88 72 ILE A O 1
ATOM 576 N N . LYS A 1 73 ? 5.331 -9.214 -3.292 1.00 83.25 73 LYS A N 1
ATOM 577 C CA . LYS A 1 73 ? 6.035 -10.499 -3.207 1.00 83.25 73 LYS A CA 1
ATOM 578 C C . LYS A 1 73 ? 5.602 -11.463 -4.309 1.00 83.25 73 LYS A C 1
ATOM 580 O O . LYS A 1 73 ? 6.447 -12.104 -4.921 1.00 83.25 73 LYS A O 1
ATOM 585 N N . SER A 1 74 ? 4.299 -11.553 -4.571 1.00 80.69 74 SER A N 1
ATOM 586 C CA . SER A 1 74 ? 3.761 -12.404 -5.639 1.00 80.69 74 SER A CA 1
ATOM 587 C C . SER A 1 74 ? 4.149 -11.915 -7.033 1.00 80.69 74 SER A C 1
ATOM 589 O O . SER A 1 74 ? 4.330 -12.742 -7.922 1.00 80.69 74 SER A O 1
ATOM 591 N N . PHE A 1 75 ? 4.312 -10.604 -7.227 1.00 81.56 75 PHE A N 1
ATOM 592 C CA . PHE A 1 75 ? 4.817 -10.044 -8.478 1.00 81.56 75 PHE A CA 1
ATOM 593 C C . PHE A 1 75 ? 6.270 -10.460 -8.747 1.00 81.56 75 PHE A C 1
ATOM 595 O O . PHE A 1 75 ? 6.547 -11.019 -9.803 1.00 81.56 75 PHE A O 1
ATOM 602 N N . PHE A 1 76 ? 7.180 -10.270 -7.784 1.00 80.19 76 PHE A N 1
ATOM 603 C CA . PHE A 1 76 ? 8.583 -10.674 -7.957 1.00 80.19 76 PHE A CA 1
ATOM 604 C C . PHE A 1 76 ? 8.742 -12.185 -8.117 1.00 80.19 76 PHE A C 1
ATOM 606 O O . PHE A 1 76 ? 9.466 -12.626 -8.999 1.00 80.19 76 PHE A O 1
ATOM 613 N N . LYS A 1 77 ? 7.988 -12.977 -7.347 1.00 81.81 77 LYS A N 1
ATOM 614 C CA . LYS A 1 77 ? 7.998 -14.435 -7.482 1.00 81.81 77 LYS A CA 1
ATOM 615 C C . LYS A 1 77 ? 7.618 -14.896 -8.897 1.00 81.81 77 LYS A C 1
ATOM 617 O O . LYS A 1 77 ? 8.250 -15.798 -9.422 1.00 81.81 77 LYS A O 1
ATOM 622 N N . GLN A 1 78 ? 6.608 -14.275 -9.513 1.00 80.12 78 GLN A N 1
ATOM 623 C CA . GLN A 1 78 ? 6.233 -14.591 -10.896 1.00 80.12 78 GLN A CA 1
ATOM 624 C C . GLN A 1 78 ? 7.340 -14.233 -11.891 1.00 80.12 78 GLN A C 1
ATOM 626 O O . GLN A 1 78 ? 7.519 -14.947 -12.867 1.00 80.12 78 GLN A O 1
ATOM 631 N N . MET A 1 79 ? 8.074 -13.140 -11.664 1.00 76.81 79 MET A N 1
ATOM 632 C CA . MET A 1 79 ? 9.207 -12.779 -12.520 1.00 76.81 79 MET A CA 1
ATOM 633 C C . MET A 1 79 ? 10.350 -13.791 -12.398 1.00 76.81 79 MET A C 1
ATOM 635 O O . MET A 1 79 ? 10.845 -14.251 -13.420 1.00 76.81 79 MET A O 1
ATOM 639 N N . ASP A 1 80 ? 10.705 -14.178 -11.171 1.00 77.06 80 ASP A N 1
ATOM 640 C CA . ASP A 1 80 ? 11.759 -15.168 -10.921 1.00 77.06 80 ASP A CA 1
ATOM 641 C C . ASP A 1 80 ? 11.414 -16.530 -11.562 1.00 77.06 80 ASP A C 1
ATOM 643 O O . ASP A 1 80 ? 12.270 -17.164 -12.172 1.00 77.06 80 ASP A O 1
ATOM 647 N N . GLU A 1 81 ? 10.147 -16.962 -11.490 1.00 75.75 81 GLU A N 1
ATOM 648 C CA . GLU A 1 81 ? 9.678 -18.209 -12.121 1.00 75.75 81 GLU A CA 1
ATOM 649 C C . GLU A 1 81 ? 9.737 -18.156 -13.664 1.00 75.75 81 GLU A C 1
ATOM 651 O O . GLU A 1 81 ? 10.075 -19.153 -14.300 1.00 75.75 81 GLU A O 1
ATOM 656 N N . ILE A 1 82 ? 9.456 -17.001 -14.280 1.00 65.69 82 ILE A N 1
ATOM 657 C CA . ILE A 1 82 ? 9.550 -16.820 -15.742 1.00 65.69 82 ILE A CA 1
ATOM 658 C C . ILE A 1 82 ? 11.009 -16.895 -16.215 1.00 65.69 82 ILE A C 1
ATOM 660 O O . ILE A 1 82 ? 11.291 -17.519 -17.241 1.00 65.69 82 ILE A O 1
ATOM 664 N N . ASP A 1 83 ? 11.933 -16.295 -15.463 1.00 61.47 83 ASP A N 1
ATOM 665 C CA . ASP A 1 83 ? 13.361 -16.303 -15.794 1.00 61.47 83 ASP A CA 1
ATOM 666 C C . ASP A 1 83 ? 13.977 -17.718 -15.676 1.00 61.47 83 ASP A C 1
ATOM 668 O O . ASP A 1 83 ? 14.918 -18.049 -16.406 1.00 61.47 83 ASP A O 1
ATOM 672 N N . GLU A 1 84 ? 13.439 -18.577 -14.799 1.00 60.53 84 GLU A N 1
ATOM 673 C CA . GLU A 1 84 ? 13.855 -19.982 -14.673 1.00 60.53 84 GLU A CA 1
ATOM 674 C C . GLU A 1 84 ? 13.351 -20.866 -15.835 1.00 60.53 84 GLU A C 1
ATOM 676 O O . GLU A 1 84 ? 14.109 -21.707 -16.328 1.00 60.53 84 GLU A O 1
ATOM 681 N N . GLU A 1 85 ? 12.123 -20.667 -16.336 1.00 57.75 85 GLU A N 1
ATOM 682 C CA . GLU A 1 85 ? 11.578 -21.458 -17.458 1.00 57.75 85 GLU A CA 1
ATOM 683 C C . GLU A 1 85 ? 12.255 -21.153 -18.813 1.00 57.75 85 GLU A C 1
ATOM 685 O O . GLU A 1 85 ? 12.352 -22.034 -19.675 1.00 57.75 85 GLU A O 1
ATOM 690 N N . GLU A 1 86 ? 12.778 -19.938 -19.020 1.00 52.25 86 GLU A N 1
ATOM 691 C CA . GLU A 1 86 ? 13.470 -19.575 -20.267 1.00 52.25 86 GLU A CA 1
ATOM 692 C C . GLU A 1 86 ? 14.848 -20.267 -20.398 1.00 52.25 86 GLU A C 1
ATOM 694 O O . GLU A 1 86 ? 15.282 -20.578 -21.513 1.00 52.25 86 GLU A O 1
ATOM 699 N N . PHE A 1 87 ? 15.506 -20.614 -19.281 1.00 45.91 87 PHE A N 1
ATOM 700 C CA . PHE A 1 87 ? 16.842 -21.231 -19.276 1.00 45.91 87 PHE A CA 1
ATOM 701 C C . PHE A 1 87 ? 16.861 -22.725 -19.647 1.00 45.91 87 PHE A C 1
ATOM 703 O O . PHE A 1 87 ? 17.856 -23.191 -20.208 1.00 45.91 87 PHE A O 1
ATOM 710 N N . ASP A 1 88 ? 15.780 -23.474 -19.407 1.00 46.12 88 ASP A N 1
ATOM 711 C CA . ASP A 1 88 ? 15.728 -24.919 -19.710 1.00 46.12 88 ASP A CA 1
ATOM 712 C C . ASP A 1 88 ? 15.446 -25.198 -21.206 1.00 46.12 88 ASP A C 1
ATOM 714 O O . ASP A 1 88 ? 15.735 -26.278 -21.730 1.00 46.12 88 ASP A O 1
ATOM 718 N N . SER A 1 89 ? 14.956 -24.189 -21.940 1.00 46.25 89 SER A N 1
ATOM 719 C CA . SER A 1 89 ? 14.702 -24.258 -23.390 1.00 46.25 89 SER A CA 1
ATOM 720 C C . SER A 1 89 ? 15.916 -23.897 -24.266 1.00 46.25 89 SER A C 1
ATOM 722 O O . SER A 1 89 ? 15.906 -24.149 -25.474 1.00 46.25 89 SER A O 1
ATOM 724 N N . VAL A 1 90 ? 16.992 -23.373 -23.660 1.00 48.94 90 VAL A N 1
ATOM 725 C CA . VAL A 1 90 ? 18.288 -23.093 -24.310 1.00 48.94 90 VAL A CA 1
ATOM 726 C C . VAL A 1 90 ? 19.339 -24.098 -23.825 1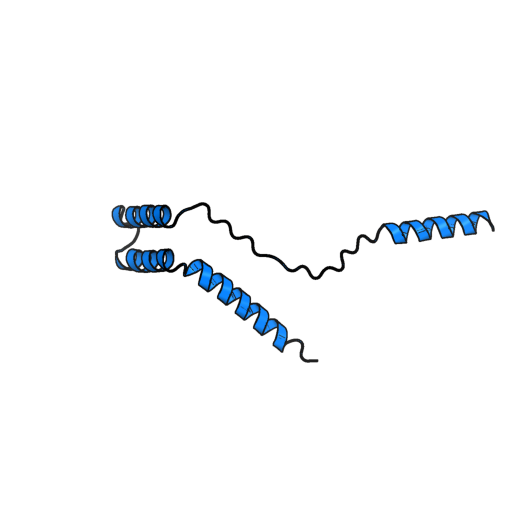.00 48.94 90 VAL A C 1
ATOM 728 O O . VAL A 1 90 ? 20.458 -23.752 -23.459 1.00 48.94 90 VAL A O 1
ATOM 731 N N . SER A 1 91 ? 18.987 -25.381 -23.833 1.00 44.34 91 SER A N 1
ATOM 732 C CA . SER A 1 91 ? 19.969 -26.465 -23.875 1.00 44.34 91 SER A CA 1
ATOM 733 C C . SER A 1 91 ? 20.025 -27.028 -25.302 1.00 44.34 91 SER A C 1
ATOM 735 O O . SER A 1 91 ? 19.369 -28.009 -25.643 1.00 44.34 91 SER A O 1
ATOM 737 N N . ILE A 1 92 ? 20.791 -26.345 -26.165 1.00 42.09 92 ILE A N 1
ATOM 738 C CA . ILE A 1 92 ? 21.351 -26.938 -27.395 1.00 42.09 92 ILE A CA 1
ATOM 739 C C . ILE A 1 92 ? 22.752 -27.449 -27.073 1.00 42.09 92 ILE A C 1
ATOM 741 O O . ILE A 1 92 ? 23.541 -26.651 -26.517 1.00 42.09 92 ILE A O 1
#

Radius of gyration: 27.92 Å; Cα contacts (8 Å,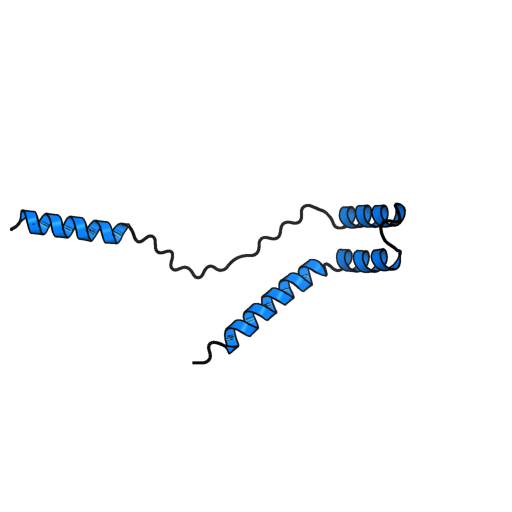 |Δi|>4): 20; chains: 1; bounding box: 59×38×70 Å

Nearest PDB structures (foldseek):
  6y0c-assembly1_B  TM=4.717E-01  e=3.863E-01  Influenza C virus (C/Johannesburg/1/66)
  8r3l-assembly1_B  TM=4.570E-01  e=3.998E+00  Influenza A virus (A/Zhejiang/DTID-ZJU01/2013(H7N9))
  2p22-assembly1_A  TM=3.110E-01  e=2.614E+00  Saccharomyces cerevisiae

Solvent-accessible surface area (backbone atoms only — not comparable to full-atom values): 5791 Å² total; per-residue (Å²): 110,72,68,61,54,52,51,52,53,55,56,54,54,56,61,67,72,70,64,83,71,80,87,62,84,82,78,80,76,86,83,84,81,78,88,71,50,68,68,55,56,52,51,54,49,51,48,37,43,76,70,63,76,43,53,72,68,57,46,53,53,50,50,49,36,60,75,70,42,43,70,59,53,54,52,52,51,52,51,56,54,52,62,55,61,61,56,72,76,69,75,127

Foldseek 3Di:
DVVVVVVVVVVVVVVVVVPPPPPDPPPDDDDDDDPDDLVNVLVVLVVCVVVVVDDPVVSVVVNCCSVVVVVVVVVVVVVVVVVVVVVVVPPD

Secondary structure (DSSP, 8-state):
-HHHHHHHHHHHHHHHHS-----------------S-HHHHHHHHHHHHHTTSS-HHHHHHHHHHHHTTHHHHHHHHHHHHHHHHHHHT---

Sequence (92 aa):
MKNAFLSVILILSLFFFSGCGSLNKAEGQFHYNNTITKGQELLDLKKALDEGAIDQNEYDLMKDKIINDEYIKSFFKQMDEIDEEEFDSVSI
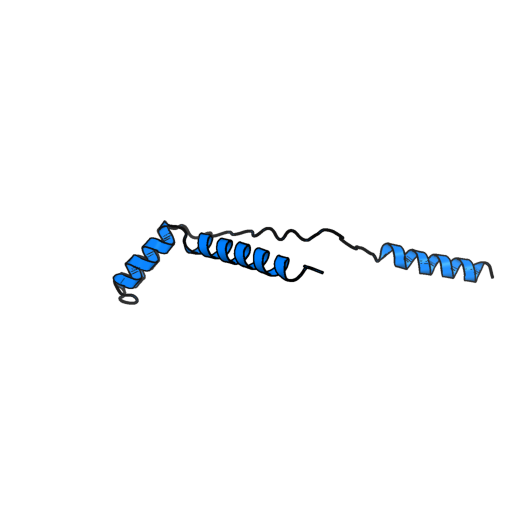
Mean predicted aligned error: 14.23 Å